Protein AF-A0A7V9DLU8-F1 (afdb_monomer)

Nearest PDB structures (foldseek):
  5v8w-assembly1_A  TM=3.661E-01  e=8.577E-01  Homo sapiens
  7ycx-assembly1_I  TM=3.565E-01  e=7.140E-01  Homo sapiens
  7bfq-assembly1_A  TM=3.573E-01  e=8.068E-01  Homo sapiens
  7cun-assembly1_I  TM=3.007E-01  e=2.425E+00  Homo sapiens

Structure (mmCIF, N/CA/C/O backbone):
data_AF-A0A7V9DLU8-F1
#
_entry.id   AF-A0A7V9DLU8-F1
#
loop_
_atom_site.group_PDB
_atom_site.id
_atom_site.type_symbol
_atom_site.label_atom_id
_atom_site.label_alt_id
_atom_site.label_comp_id
_atom_site.label_asym_id
_atom_site.label_entity_id
_atom_site.label_seq_id
_atom_site.pdbx_PDB_ins_code
_atom_site.Cartn_x
_atom_site.Cartn_y
_atom_site.Cartn_z
_atom_site.occupancy
_atom_site.B_iso_or_equiv
_atom_site.auth_seq_id
_atom_site.auth_comp_id
_atom_site.auth_asym_id
_atom_site.auth_atom_id
_atom_site.pdbx_PDB_model_num
ATOM 1 N N . MET A 1 1 ? 14.523 -7.706 -22.573 1.00 60.09 1 MET A N 1
ATOM 2 C CA . MET A 1 1 ? 15.168 -6.379 -22.448 1.00 60.09 1 MET A CA 1
ATOM 3 C C . MET A 1 1 ? 16.247 -6.486 -21.383 1.00 60.09 1 MET A C 1
ATOM 5 O O . MET A 1 1 ? 15.978 -7.159 -20.391 1.00 60.09 1 MET A O 1
ATOM 9 N N . PRO A 1 2 ? 17.452 -5.925 -21.588 1.00 65.88 2 PRO A N 1
ATOM 10 C CA . PRO A 1 2 ? 18.490 -5.949 -20.565 1.00 65.88 2 PRO A CA 1
ATOM 11 C C . PRO A 1 2 ? 17.996 -5.188 -19.337 1.00 65.88 2 PRO A C 1
ATOM 13 O O . PRO A 1 2 ? 17.285 -4.188 -19.453 1.00 65.88 2 PRO A O 1
ATOM 16 N N . ALA A 1 3 ? 18.330 -5.697 -18.162 1.00 84.12 3 ALA A N 1
ATOM 17 C CA . ALA A 1 3 ? 17.916 -5.068 -16.930 1.00 84.12 3 ALA A CA 1
ATOM 18 C C . ALA A 1 3 ? 18.762 -3.819 -16.658 1.00 84.12 3 ALA A C 1
ATOM 20 O O . ALA A 1 3 ? 19.977 -3.818 -16.854 1.00 84.12 3 ALA A O 1
ATOM 21 N N . TRP A 1 4 ? 18.109 -2.752 -16.216 1.00 94.00 4 TRP A N 1
ATOM 22 C CA . TRP A 1 4 ? 18.761 -1.503 -15.848 1.00 94.00 4 TRP A CA 1
ATOM 23 C C . TRP A 1 4 ? 19.200 -1.565 -14.386 1.00 94.00 4 TRP A C 1
ATOM 25 O O . TRP A 1 4 ? 18.438 -2.006 -13.528 1.00 94.00 4 TRP A O 1
ATOM 35 N N . VAL A 1 5 ? 20.418 -1.118 -14.092 1.00 93.19 5 VAL A N 1
ATOM 36 C CA . VAL A 1 5 ? 20.936 -1.034 -12.722 1.00 93.19 5 VAL A CA 1
ATOM 37 C C . VAL A 1 5 ? 20.815 0.407 -12.248 1.00 93.19 5 VAL A C 1
ATOM 39 O O . VAL A 1 5 ? 21.350 1.313 -12.888 1.00 93.19 5 VAL A O 1
ATOM 42 N N . CYS A 1 6 ? 20.134 0.628 -11.123 1.00 92.56 6 CYS A N 1
ATOM 43 C CA . CYS A 1 6 ? 20.039 1.962 -10.542 1.00 92.56 6 CYS A CA 1
ATOM 44 C C . CYS A 1 6 ? 21.442 2.469 -10.153 1.00 92.56 6 CYS A C 1
ATOM 46 O O . CYS A 1 6 ? 22.149 1.773 -9.418 1.00 92.56 6 CYS A O 1
ATOM 48 N N . PRO A 1 7 ? 21.861 3.675 -10.580 1.00 94.31 7 PRO A N 1
ATOM 49 C CA . PRO A 1 7 ? 23.174 4.209 -10.222 1.00 94.31 7 PRO A CA 1
ATOM 50 C C . PRO A 1 7 ? 23.304 4.508 -8.721 1.00 94.31 7 PRO A C 1
ATOM 52 O O . PRO A 1 7 ? 24.416 4.486 -8.208 1.00 94.31 7 PRO A O 1
ATOM 55 N N . ASN A 1 8 ? 22.185 4.741 -8.024 1.00 92.44 8 ASN A N 1
ATOM 56 C CA . ASN A 1 8 ? 22.166 5.110 -6.610 1.00 92.44 8 ASN A CA 1
ATOM 57 C C . ASN A 1 8 ? 22.185 3.880 -5.686 1.00 92.44 8 ASN A C 1
ATOM 59 O O . ASN A 1 8 ? 23.097 3.713 -4.886 1.00 92.44 8 ASN A O 1
ATOM 63 N N . CYS A 1 9 ? 21.213 2.968 -5.827 1.00 91.50 9 CYS A N 1
ATOM 64 C CA . CYS A 1 9 ? 21.098 1.798 -4.942 1.00 91.50 9 CYS A CA 1
ATOM 65 C C . CYS A 1 9 ? 21.653 0.490 -5.527 1.00 91.50 9 CYS A C 1
ATOM 67 O O . CYS A 1 9 ? 21.591 -0.544 -4.866 1.00 91.50 9 CYS A O 1
ATOM 69 N N . ARG A 1 10 ? 22.148 0.499 -6.775 1.00 91.44 10 ARG A N 1
ATOM 70 C CA . ARG A 1 10 ? 22.769 -0.651 -7.466 1.00 91.44 10 ARG A CA 1
ATOM 71 C C . ARG A 1 10 ? 21.876 -1.888 -7.645 1.00 91.44 10 ARG A C 1
ATOM 73 O O . ARG A 1 10 ? 22.349 -2.912 -8.132 1.00 91.44 10 ARG A O 1
ATOM 80 N N . ARG A 1 11 ? 20.581 -1.796 -7.326 1.00 89.12 11 ARG A N 1
ATOM 81 C CA . ARG A 1 11 ? 19.586 -2.838 -7.618 1.00 89.12 11 ARG A CA 1
ATOM 82 C C . ARG A 1 11 ? 19.243 -2.871 -9.106 1.00 89.12 11 ARG A C 1
ATOM 84 O O . ARG A 1 11 ? 19.286 -1.849 -9.794 1.00 89.12 11 ARG A O 1
ATOM 91 N N . GLN A 1 12 ? 18.899 -4.063 -9.579 1.00 90.19 12 GLN A N 1
ATOM 92 C CA . GLN A 1 12 ? 18.543 -4.347 -10.963 1.00 90.19 12 GLN A CA 1
ATOM 93 C C . GLN A 1 12 ? 17.020 -4.281 -11.151 1.00 90.19 12 GLN A C 1
ATOM 95 O O . GLN A 1 12 ? 16.267 -4.882 -10.388 1.00 90.19 12 GLN A O 1
ATOM 100 N N . PHE A 1 13 ? 16.567 -3.578 -12.188 1.00 88.06 13 PHE A N 1
ATOM 101 C CA . PHE A 1 13 ? 15.158 -3.350 -12.502 1.00 88.06 13 PHE A CA 1
ATOM 102 C C . PHE A 1 13 ? 14.850 -3.676 -13.967 1.00 88.06 13 PHE A C 1
ATOM 104 O O . PHE A 1 13 ? 15.719 -3.632 -14.839 1.00 88.06 13 PHE A O 1
ATOM 111 N N . GLY A 1 14 ? 13.587 -4.004 -14.248 1.00 86.19 14 GLY A N 1
ATOM 112 C CA . GLY A 1 14 ? 13.149 -4.431 -15.581 1.00 86.19 14 GLY A CA 1
ATOM 113 C C . GLY A 1 14 ? 12.964 -3.292 -16.588 1.00 86.19 14 GLY A C 1
ATOM 114 O O . GLY A 1 14 ? 12.873 -3.556 -17.785 1.00 86.19 14 GLY A O 1
ATOM 115 N N . ARG A 1 15 ? 12.893 -2.038 -16.124 1.00 88.38 15 ARG A N 1
ATOM 116 C CA . ARG A 1 15 ? 12.732 -0.842 -16.964 1.00 88.38 15 ARG A CA 1
ATOM 117 C C . ARG A 1 15 ? 13.809 0.189 -16.634 1.00 88.38 15 ARG A C 1
ATOM 119 O O . ARG A 1 15 ? 14.154 0.375 -15.468 1.00 88.38 15 ARG A O 1
ATOM 126 N N . VAL A 1 16 ? 14.316 0.868 -17.663 1.00 91.00 16 VAL A N 1
ATOM 127 C CA . VAL A 1 16 ? 15.237 2.003 -17.499 1.00 91.00 16 VAL A CA 1
ATOM 128 C C . VAL A 1 16 ? 14.529 3.108 -16.718 1.00 91.00 16 VAL A C 1
ATOM 130 O O . VAL A 1 16 ? 13.375 3.413 -17.010 1.00 91.00 16 VAL A O 1
ATOM 133 N N . ASN A 1 17 ? 15.210 3.685 -15.723 1.00 88.81 17 ASN A N 1
ATOM 134 C CA . ASN A 1 17 ? 14.676 4.731 -14.843 1.00 88.81 17 ASN A CA 1
ATOM 135 C C . ASN A 1 17 ? 13.356 4.350 -14.145 1.00 88.81 17 ASN A C 1
ATOM 137 O O . ASN A 1 17 ? 12.518 5.211 -13.885 1.00 88.81 17 ASN A O 1
ATOM 141 N N . GLN A 1 18 ? 13.152 3.062 -13.840 1.00 86.88 18 GLN A N 1
ATOM 142 C CA . GLN A 1 18 ? 11.987 2.618 -13.076 1.00 86.88 18 GLN A CA 1
ATOM 143 C C . GLN A 1 18 ? 11.920 3.371 -11.741 1.00 86.88 18 GLN A C 1
ATOM 145 O O . GLN A 1 18 ? 12.878 3.326 -10.970 1.00 86.88 18 GLN A O 1
ATOM 150 N N . SER A 1 19 ? 10.798 4.035 -11.453 1.00 83.44 19 SER A N 1
ATOM 151 C CA . SER A 1 19 ? 10.573 4.683 -10.158 1.00 83.44 19 SER A CA 1
ATOM 152 C C . SER A 1 19 ? 10.656 3.652 -9.031 1.00 83.44 19 SER A C 1
ATOM 154 O O . SER A 1 19 ? 10.004 2.608 -9.089 1.00 83.44 19 SER A O 1
ATOM 156 N N . HIS A 1 20 ? 11.482 3.934 -8.027 1.00 85.25 20 HIS A N 1
ATOM 157 C CA . HIS A 1 20 ? 11.674 3.092 -6.850 1.00 85.25 20 HIS A CA 1
ATOM 158 C C . HIS A 1 20 ? 12.219 3.924 -5.686 1.00 85.25 20 HIS A C 1
ATOM 160 O O . HIS A 1 20 ? 12.871 4.945 -5.904 1.00 85.25 20 HIS A O 1
ATOM 166 N N . GLU A 1 21 ? 11.999 3.451 -4.461 1.00 84.38 21 GLU A N 1
ATOM 167 C CA . GLU A 1 21 ? 12.691 3.968 -3.281 1.00 84.38 21 GLU A CA 1
ATOM 168 C C . GLU A 1 21 ? 14.092 3.354 -3.214 1.00 84.38 21 GLU A C 1
ATOM 170 O O . GLU A 1 21 ? 14.236 2.128 -3.258 1.00 84.38 21 GLU A O 1
ATOM 175 N N . CYS A 1 22 ? 15.124 4.196 -3.134 1.00 85.94 22 CYS A N 1
ATOM 176 C CA . CYS A 1 22 ? 16.512 3.751 -3.004 1.00 85.94 22 CYS A CA 1
ATOM 177 C C . CYS A 1 22 ? 16.872 3.424 -1.558 1.00 85.94 22 CYS A C 1
ATOM 179 O O . CYS A 1 22 ? 17.667 2.503 -1.352 1.00 85.94 22 CYS A O 1
ATOM 181 N N . ALA A 1 23 ? 16.305 4.170 -0.606 1.00 84.75 23 ALA A N 1
ATOM 182 C CA . ALA A 1 23 ? 16.564 4.005 0.813 1.00 84.75 23 ALA A CA 1
ATOM 183 C C . ALA A 1 23 ? 16.143 2.608 1.305 1.00 84.75 23 ALA A C 1
ATOM 185 O O . ALA A 1 23 ? 15.232 1.994 0.735 1.00 84.75 23 ALA A O 1
ATOM 186 N N . PRO A 1 24 ? 16.815 2.077 2.342 1.00 81.81 24 PRO A N 1
ATOM 187 C CA . PRO A 1 24 ? 16.349 0.875 3.014 1.00 81.81 24 PRO A CA 1
ATOM 188 C C . PRO A 1 24 ? 14.973 1.111 3.644 1.00 81.81 24 PRO A C 1
ATOM 190 O O . PRO A 1 24 ? 14.592 2.244 3.943 1.00 81.81 24 PRO A O 1
ATOM 193 N N . ALA A 1 25 ? 14.240 0.020 3.851 1.00 83.62 25 ALA A N 1
ATOM 194 C CA . ALA A 1 25 ? 12.981 0.067 4.573 1.00 83.62 25 ALA A CA 1
ATOM 195 C C . ALA A 1 25 ? 13.208 0.501 6.026 1.00 83.62 25 ALA A C 1
ATOM 197 O O . ALA A 1 25 ? 14.202 0.118 6.648 1.00 83.62 25 ALA A O 1
ATOM 198 N N . MET A 1 26 ? 12.269 1.282 6.550 1.00 90.38 26 MET A N 1
ATOM 199 C CA . MET A 1 26 ? 12.214 1.647 7.964 1.00 90.38 26 MET A CA 1
ATOM 200 C C . MET A 1 26 ? 11.527 0.538 8.761 1.00 90.38 26 MET A C 1
ATOM 202 O O . MET A 1 26 ? 10.791 -0.284 8.205 1.00 90.38 26 MET A O 1
ATOM 206 N N . THR A 1 27 ? 11.706 0.534 10.079 1.00 91.94 27 THR A N 1
ATOM 207 C CA . THR A 1 27 ? 10.810 -0.241 10.943 1.00 91.94 27 THR A CA 1
ATOM 208 C C . THR A 1 27 ? 9.396 0.351 10.916 1.00 91.94 27 THR A C 1
ATOM 210 O O . THR A 1 27 ? 9.189 1.523 10.589 1.00 91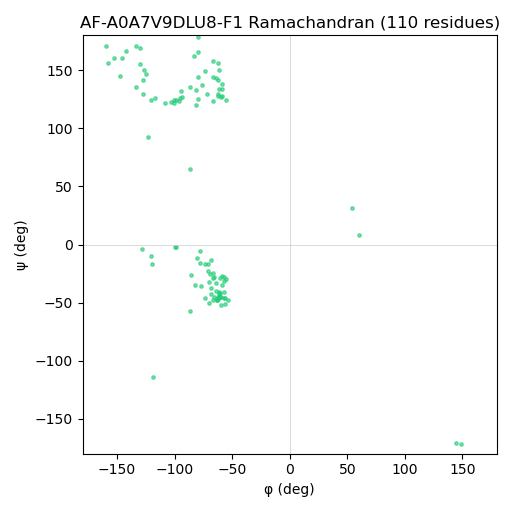.94 27 THR A O 1
ATOM 213 N N . VAL A 1 28 ? 8.397 -0.463 11.265 1.00 91.44 28 VAL A N 1
ATOM 214 C CA . VAL A 1 28 ? 6.994 -0.022 11.319 1.00 91.44 28 VAL A CA 1
ATOM 215 C C . VAL A 1 28 ? 6.815 1.103 12.347 1.00 91.44 28 VAL A C 1
ATOM 217 O O . VAL A 1 28 ? 6.144 2.096 12.073 1.00 91.44 28 VAL A O 1
ATOM 220 N N . GLU A 1 29 ? 7.449 0.981 13.511 1.00 92.69 29 GLU A N 1
ATOM 221 C CA . GLU A 1 29 ? 7.444 2.003 14.558 1.00 92.69 29 GLU A CA 1
ATOM 222 C C . GLU A 1 29 ? 8.087 3.320 14.104 1.00 92.69 29 GLU A C 1
ATOM 224 O O . GLU A 1 29 ? 7.499 4.378 14.330 1.00 92.69 29 GLU A O 1
ATOM 229 N N . GLU A 1 30 ? 9.247 3.276 13.440 1.00 92.31 30 GLU A N 1
ATOM 230 C CA . GLU A 1 30 ? 9.902 4.479 12.902 1.00 92.31 30 GLU A CA 1
ATOM 231 C C . GLU A 1 30 ? 9.027 5.174 11.861 1.00 92.31 30 GLU A C 1
ATOM 233 O O . GLU A 1 30 ? 8.839 6.388 11.934 1.00 92.31 30 GLU A O 1
ATOM 238 N N . TYR A 1 31 ? 8.438 4.415 10.937 1.00 93.00 31 TYR A N 1
ATOM 239 C CA . TYR A 1 31 ? 7.554 4.954 9.907 1.00 93.00 31 TYR A CA 1
ATOM 240 C C . TYR A 1 31 ? 6.365 5.722 10.509 1.00 93.00 31 TYR A C 1
ATOM 242 O O . TYR A 1 31 ? 6.081 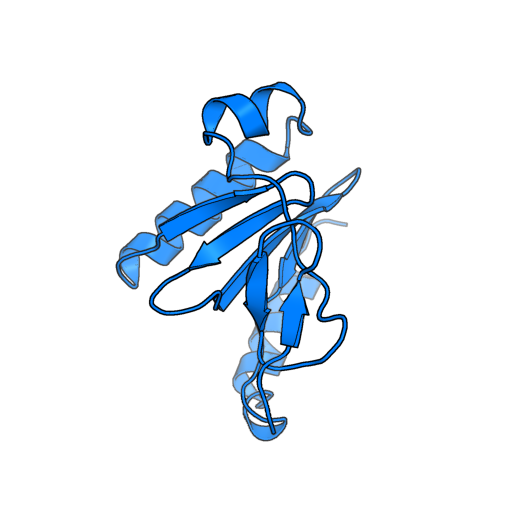6.856 10.125 1.00 93.00 31 TYR A O 1
ATOM 250 N N . PHE A 1 32 ? 5.706 5.151 11.521 1.00 94.38 32 PHE A N 1
ATOM 251 C CA . PHE A 1 32 ? 4.564 5.797 12.173 1.00 94.38 32 PHE A CA 1
ATOM 252 C C . PHE A 1 32 ? 4.938 6.904 13.166 1.00 94.38 32 PHE A C 1
ATOM 254 O O . PHE A 1 32 ? 4.039 7.573 13.674 1.00 94.38 32 PHE A O 1
ATOM 261 N N . SER A 1 33 ? 6.224 7.121 13.459 1.00 92.69 33 SER A N 1
ATOM 262 C CA . SER A 1 33 ? 6.655 8.176 14.387 1.00 92.69 33 SER A CA 1
ATOM 263 C C . SER A 1 33 ? 6.484 9.590 13.820 1.00 92.69 33 SER A C 1
ATOM 265 O O . SER A 1 33 ? 6.360 10.547 14.584 1.00 92.69 33 SER A O 1
ATOM 267 N N . THR A 1 34 ? 6.441 9.723 12.491 1.00 85.44 34 THR A N 1
ATOM 268 C CA . THR A 1 34 ? 6.332 11.006 11.778 1.00 85.44 34 THR A CA 1
ATOM 269 C C . THR A 1 34 ? 5.085 11.104 10.892 1.00 85.44 34 THR A C 1
ATOM 271 O O . THR A 1 34 ? 4.777 12.188 10.395 1.00 85.44 34 THR A O 1
ATOM 274 N N . GLY A 1 35 ? 4.362 9.995 10.698 1.00 82.19 35 GLY A N 1
ATOM 275 C CA . GLY A 1 35 ? 3.180 9.914 9.839 1.00 82.19 35 GLY A CA 1
ATOM 276 C C . GLY A 1 35 ? 1.884 10.449 10.474 1.00 82.19 35 GLY A C 1
ATOM 277 O O . GLY A 1 35 ? 1.800 10.630 11.693 1.00 82.19 35 GLY A O 1
ATOM 278 N N . PRO A 1 36 ? 0.831 10.692 9.668 1.00 90.56 36 PRO A N 1
ATOM 279 C CA . PRO A 1 36 ? -0.473 11.113 10.171 1.00 90.56 36 PRO A CA 1
ATOM 280 C C . PRO A 1 36 ? -1.078 10.092 11.144 1.00 90.56 36 PRO A C 1
ATOM 282 O O . PRO A 1 36 ? -1.101 8.890 10.876 1.00 90.56 36 PRO A O 1
ATOM 285 N N . ALA A 1 37 ? -1.673 10.565 12.243 1.00 91.56 37 ALA A N 1
ATOM 286 C CA . ALA A 1 37 ? -2.231 9.690 13.281 1.00 91.56 37 ALA A CA 1
ATOM 287 C C . ALA A 1 37 ? -3.319 8.720 12.768 1.00 91.56 37 ALA A C 1
ATOM 289 O O . ALA A 1 37 ? -3.494 7.636 13.325 1.00 91.56 37 ALA A O 1
ATOM 290 N N . HIS A 1 38 ? -4.032 9.089 11.697 1.00 92.69 38 HIS A N 1
ATOM 291 C CA . HIS A 1 38 ? -5.082 8.265 11.093 1.00 92.69 38 HIS A CA 1
ATOM 292 C C . HIS A 1 38 ? -4.538 7.067 10.298 1.00 92.69 38 HIS A C 1
ATOM 294 O O . HIS A 1 38 ? -5.283 6.136 10.005 1.00 92.69 38 HIS A O 1
ATOM 300 N N . GLU A 1 39 ? -3.253 7.060 9.945 1.00 95.38 39 GLU A N 1
ATOM 301 C CA 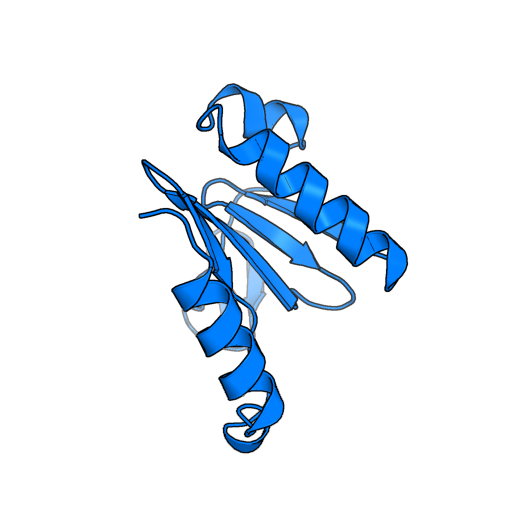. GLU A 1 39 ? -2.684 6.033 9.078 1.00 95.38 39 GLU A CA 1
ATOM 302 C C . GLU A 1 39 ? -2.528 4.689 9.800 1.00 95.38 39 GLU A C 1
ATOM 304 O O . GLU A 1 39 ? -2.933 3.644 9.288 1.00 95.38 39 GLU A O 1
ATOM 309 N N . ARG A 1 40 ? -1.987 4.712 11.024 1.00 95.75 40 ARG A N 1
ATOM 310 C CA . ARG A 1 40 ? -1.721 3.504 11.817 1.00 95.75 40 ARG A CA 1
ATOM 311 C C . ARG A 1 40 ? -2.957 2.620 12.050 1.00 95.75 40 ARG A C 1
ATOM 313 O O . ARG A 1 40 ? -2.812 1.404 11.904 1.00 95.75 40 ARG A O 1
ATOM 320 N N . PRO A 1 41 ? -4.146 3.137 12.425 1.00 96.00 41 PRO A N 1
ATOM 321 C CA . PRO A 1 41 ? -5.325 2.285 12.572 1.00 96.00 41 PRO A CA 1
ATOM 322 C C . PRO A 1 41 ? -5.762 1.659 11.240 1.00 96.00 41 PRO A C 1
ATOM 324 O O . PRO A 1 41 ? -6.056 0.468 11.219 1.00 96.00 41 PRO A O 1
ATOM 327 N N . ILE A 1 42 ? -5.717 2.402 10.126 1.00 95.69 42 ILE A N 1
ATOM 328 C CA . ILE A 1 42 ? -6.067 1.872 8.797 1.00 95.69 42 ILE A CA 1
ATOM 329 C C . ILE A 1 42 ? -5.099 0.756 8.391 1.00 95.69 42 ILE A C 1
ATOM 331 O O . ILE A 1 42 ? -5.534 -0.328 8.004 1.00 95.69 42 ILE A O 1
ATOM 335 N N . PHE A 1 43 ? -3.791 0.988 8.541 1.00 96.88 43 PHE A N 1
ATOM 336 C CA . PHE A 1 43 ? -2.763 -0.021 8.287 1.00 96.88 43 PHE A CA 1
ATOM 337 C C . PHE A 1 43 ? -3.020 -1.308 9.075 1.00 96.88 43 PHE A C 1
ATOM 339 O O . PHE A 1 43 ? -2.989 -2.392 8.496 1.00 96.88 43 PHE A O 1
ATOM 346 N N . LYS A 1 44 ? -3.317 -1.197 10.377 1.00 97.06 44 LYS A N 1
ATOM 347 C CA . LYS A 1 44 ? -3.609 -2.357 11.229 1.00 97.06 44 LYS A CA 1
ATOM 348 C C . LYS A 1 44 ? -4.820 -3.144 10.732 1.00 97.06 44 LYS A C 1
ATOM 350 O O . LYS A 1 44 ? -4.742 -4.367 10.657 1.00 97.06 44 LYS A O 1
ATOM 355 N N . THR A 1 45 ? -5.908 -2.464 10.373 1.00 96.88 45 THR A N 1
ATOM 356 C CA . THR A 1 45 ? -7.121 -3.116 9.861 1.00 96.88 45 THR A CA 1
ATOM 357 C C . THR A 1 45 ? -6.855 -3.848 8.548 1.00 96.88 45 THR A C 1
ATOM 359 O O . THR A 1 45 ? -7.219 -5.015 8.412 1.00 96.88 45 THR A O 1
ATOM 362 N N . VAL A 1 46 ? -6.173 -3.198 7.599 1.00 96.06 46 VAL A N 1
ATOM 363 C CA . VAL A 1 46 ? -5.829 -3.814 6.308 1.00 96.06 46 VAL A CA 1
ATOM 364 C C . VAL A 1 46 ? -4.904 -5.013 6.509 1.00 96.06 46 VAL A C 1
ATOM 366 O O . VAL A 1 46 ? -5.170 -6.082 5.964 1.00 96.06 46 VAL A O 1
ATOM 369 N N . LEU A 1 47 ? -3.843 -4.864 7.308 1.00 96.38 47 LEU A N 1
ATOM 370 C CA . LEU A 1 47 ? -2.887 -5.942 7.551 1.00 96.38 47 LEU A CA 1
ATOM 371 C C . LEU A 1 47 ? -3.557 -7.145 8.221 1.00 96.38 47 LEU A C 1
ATOM 373 O O . LEU A 1 47 ? -3.403 -8.259 7.732 1.00 96.38 47 LEU A O 1
ATOM 377 N N . SER A 1 48 ? -4.359 -6.910 9.264 1.00 96.81 48 SER A N 1
ATOM 378 C CA . SER A 1 48 ? -5.078 -7.974 9.969 1.00 96.81 48 SER A CA 1
ATOM 379 C C . SER A 1 48 ? -5.982 -8.771 9.029 1.00 96.81 48 SER A C 1
ATOM 381 O O . SER A 1 48 ? -6.011 -9.997 9.108 1.00 96.81 48 SER A O 1
ATOM 383 N N . HIS A 1 49 ? -6.673 -8.107 8.098 1.00 96.00 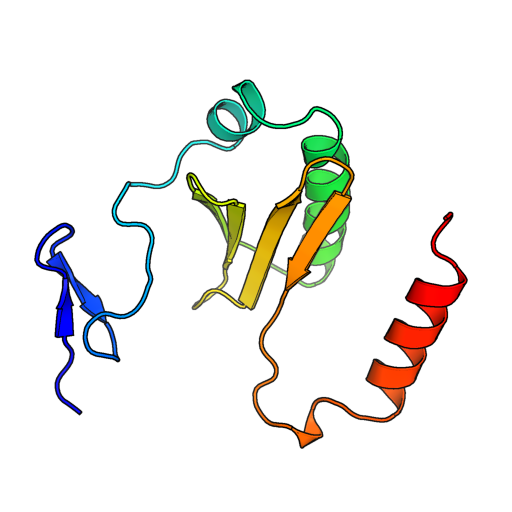49 HIS A N 1
ATO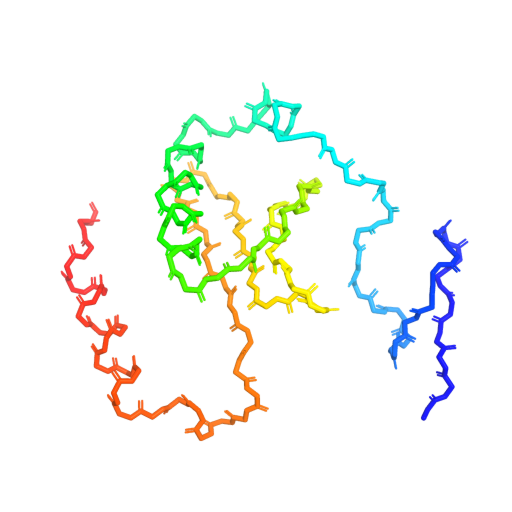M 384 C CA . HIS A 1 49 ? -7.469 -8.807 7.095 1.00 96.00 49 HIS A CA 1
ATOM 385 C C . HIS A 1 49 ? -6.593 -9.611 6.124 1.00 96.00 49 HIS A C 1
ATOM 387 O O . HIS A 1 49 ? -6.859 -10.788 5.880 1.00 96.00 49 HIS A O 1
ATOM 393 N N . LEU A 1 50 ? -5.525 -9.015 5.585 1.00 95.12 50 LEU A N 1
ATOM 394 C CA . LEU A 1 50 ? -4.658 -9.6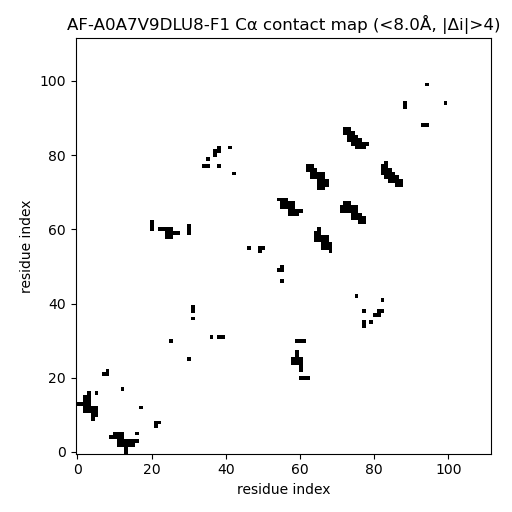87 4.613 1.00 95.12 50 LEU A CA 1
ATOM 395 C C . LEU A 1 50 ? -3.931 -10.904 5.201 1.00 95.12 50 LEU A C 1
ATOM 397 O O . LEU A 1 50 ? -3.736 -11.891 4.490 1.00 95.12 50 LEU A O 1
ATOM 401 N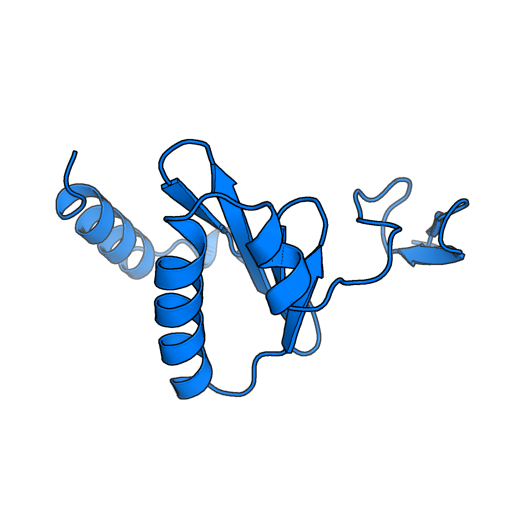 N . GLU A 1 51 ? -3.580 -10.868 6.485 1.00 94.75 51 GLU A N 1
ATOM 402 C CA . GLU A 1 51 ? -2.996 -12.004 7.204 1.00 94.75 51 GLU A CA 1
ATOM 403 C C . GLU A 1 51 ? -3.934 -13.221 7.232 1.00 94.75 51 GLU A C 1
ATOM 405 O O . GLU A 1 51 ? -3.452 -14.353 7.190 1.00 94.75 51 GLU A O 1
ATOM 410 N N . THR A 1 52 ? -5.261 -13.021 7.191 1.00 96.94 52 THR A N 1
ATOM 411 C CA . THR A 1 52 ? -6.230 -14.131 7.068 1.00 96.94 52 THR A CA 1
ATOM 412 C C . THR A 1 52 ? -6.186 -14.820 5.699 1.00 96.94 52 THR A C 1
ATOM 414 O O . THR A 1 52 ? -6.515 -15.998 5.584 1.00 96.94 52 THR A O 1
ATOM 417 N N . ILE A 1 53 ? -5.741 -14.109 4.658 1.00 94.38 53 ILE A N 1
ATOM 418 C CA . ILE A 1 53 ? -5.583 -14.622 3.286 1.00 94.38 53 ILE A CA 1
ATOM 419 C C . ILE A 1 53 ? -4.208 -15.295 3.123 1.00 94.38 53 ILE A C 1
ATOM 421 O O . ILE A 1 53 ? -3.998 -16.161 2.270 1.00 94.38 53 ILE A O 1
ATOM 425 N N . GLY A 1 54 ? -3.223 -14.886 3.921 1.00 92.19 54 GLY A N 1
ATOM 426 C CA . GLY A 1 54 ? -1.936 -15.556 4.065 1.00 92.19 54 GLY A CA 1
ATOM 427 C C . GLY A 1 54 ? -0.774 -14.584 4.277 1.00 92.19 54 GLY A C 1
ATOM 428 O O . GLY A 1 54 ? -0.994 -13.385 4.425 1.00 92.19 54 GLY A O 1
ATOM 429 N N . PRO A 1 55 ? 0.478 -15.075 4.241 1.00 93.69 55 PRO A N 1
ATOM 430 C CA . PRO A 1 55 ? 1.639 -14.288 4.647 1.00 93.69 55 PRO A CA 1
ATOM 431 C C . PRO A 1 55 ? 1.806 -12.997 3.842 1.00 93.69 55 PRO A C 1
ATOM 433 O O . PRO A 1 55 ? 1.753 -13.014 2.607 1.00 93.69 55 PRO A O 1
ATOM 436 N N . VAL A 1 56 ? 2.067 -11.897 4.547 1.00 96.00 56 VAL A N 1
ATOM 437 C CA . VAL A 1 56 ? 2.371 -10.584 3.971 1.00 96.00 56 VAL A CA 1
ATOM 438 C C . VAL A 1 56 ? 3.669 -10.072 4.575 1.00 96.00 56 VAL A C 1
ATOM 440 O O . VAL A 1 56 ? 3.836 -10.045 5.789 1.00 96.00 56 VAL A O 1
ATOM 443 N N . HIS A 1 57 ? 4.592 -9.654 3.717 1.00 94.88 57 HIS A N 1
ATOM 444 C CA . HIS A 1 57 ? 5.762 -8.895 4.123 1.00 94.88 57 HIS A CA 1
ATOM 445 C C . HIS A 1 57 ? 5.458 -7.402 3.998 1.00 94.88 57 HIS A C 1
ATOM 447 O O . HIS A 1 57 ? 5.021 -6.937 2.942 1.00 94.88 57 HIS A O 1
ATOM 453 N N . VAL A 1 58 ? 5.679 -6.669 5.083 1.00 95.81 58 VAL A N 1
ATOM 454 C CA . VAL A 1 58 ? 5.457 -5.226 5.170 1.00 95.81 58 VAL A CA 1
ATOM 455 C C . VAL A 1 58 ? 6.793 -4.523 4.977 1.00 95.81 58 VAL A C 1
ATOM 457 O O . VAL A 1 58 ? 7.740 -4.788 5.712 1.00 95.81 58 VAL A O 1
ATOM 460 N N . GLU A 1 59 ? 6.859 -3.621 4.003 1.00 94.88 59 GLU A N 1
ATOM 461 C CA . GLU A 1 59 ? 8.046 -2.818 3.717 1.00 94.88 59 GLU A CA 1
ATOM 462 C C . GLU A 1 59 ? 7.694 -1.320 3.789 1.00 94.88 59 GLU A C 1
ATOM 464 O O . GLU A 1 59 ? 7.230 -0.747 2.799 1.00 94.88 59 GLU A O 1
ATOM 469 N N . PRO A 1 60 ? 7.862 -0.674 4.957 1.00 94.38 60 PRO A N 1
ATOM 470 C CA . PRO A 1 60 ? 7.666 0.764 5.108 1.00 94.38 60 PRO A CA 1
ATOM 471 C C . PRO A 1 60 ? 8.797 1.545 4.433 1.00 94.38 60 PRO A C 1
ATOM 473 O O . PRO A 1 60 ? 9.978 1.296 4.678 1.00 94.38 60 PRO A O 1
ATOM 476 N N . VAL A 1 61 ? 8.437 2.520 3.605 1.00 91.56 61 VAL A N 1
ATOM 477 C CA . VAL A 1 61 ? 9.359 3.419 2.901 1.00 91.56 61 VAL A CA 1
ATOM 478 C C . VAL A 1 61 ? 8.891 4.866 3.030 1.00 91.56 61 VAL A C 1
ATOM 480 O O . VAL A 1 61 ? 7.785 5.126 3.487 1.00 91.56 61 VAL A O 1
ATOM 483 N N . SER A 1 62 ? 9.714 5.831 2.615 1.00 88.44 62 SER A N 1
ATOM 484 C CA . SER A 1 62 ? 9.411 7.262 2.794 1.00 88.44 62 SER A CA 1
ATOM 485 C C . SER A 1 62 ? 8.077 7.704 2.166 1.00 88.44 62 SER A C 1
ATOM 487 O O . SER A 1 62 ? 7.442 8.642 2.638 1.00 88.44 62 SER A O 1
ATOM 489 N N . VAL A 1 63 ? 7.638 7.014 1.108 1.00 88.75 63 VAL A N 1
ATOM 490 C CA . VAL A 1 63 ? 6.443 7.353 0.320 1.00 88.75 63 VAL A CA 1
ATOM 491 C C . VAL A 1 63 ? 5.189 6.550 0.687 1.00 88.75 63 VAL A C 1
ATOM 493 O O . VAL A 1 63 ? 4.144 6.754 0.063 1.00 88.75 63 VAL A O 1
ATOM 496 N N . GLY A 1 64 ? 5.277 5.609 1.628 1.00 93.81 64 GLY A N 1
ATOM 497 C CA . GLY A 1 64 ? 4.172 4.717 1.980 1.00 93.81 64 GLY A CA 1
ATOM 498 C C . GLY A 1 64 ? 4.624 3.340 2.457 1.00 93.81 64 GLY A C 1
ATOM 499 O O . GLY A 1 64 ? 5.811 3.063 2.605 1.00 93.81 64 GLY A O 1
ATOM 500 N N . ILE A 1 65 ? 3.666 2.435 2.630 1.00 95.69 65 ILE A N 1
ATOM 501 C CA . ILE A 1 65 ? 3.906 1.049 3.031 1.00 95.69 65 ILE A CA 1
ATOM 502 C C . ILE A 1 65 ? 3.655 0.123 1.847 1.00 95.69 65 ILE A C 1
ATOM 504 O O . ILE A 1 65 ? 2.557 0.078 1.290 1.00 95.69 65 ILE A O 1
ATOM 508 N N . PHE A 1 66 ? 4.672 -0.648 1.474 1.00 95.38 66 PHE A N 1
ATOM 509 C CA . PHE A 1 66 ? 4.595 -1.606 0.380 1.00 95.38 66 PHE A CA 1
ATOM 510 C C . PHE A 1 66 ? 4.272 -2.986 0.953 1.00 95.38 66 PHE A C 1
ATOM 512 O O . PHE A 1 66 ? 4.966 -3.490 1.836 1.00 95.38 66 PHE A O 1
ATOM 519 N N . LEU A 1 67 ? 3.217 -3.612 0.436 1.00 96.00 67 LEU A N 1
ATOM 520 C CA 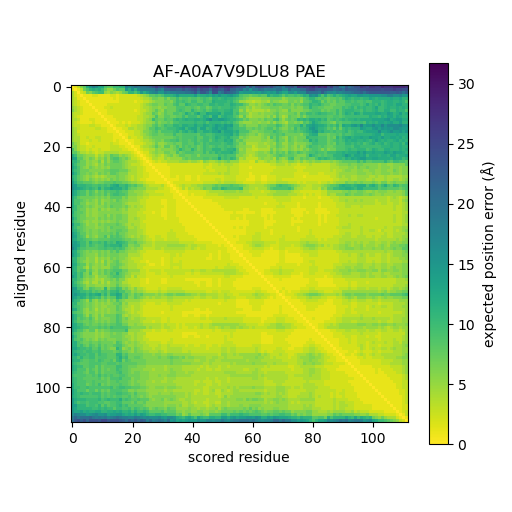. LEU A 1 67 ? 2.757 -4.933 0.851 1.00 96.00 67 LEU A CA 1
ATOM 521 C C . LEU A 1 67 ? 3.229 -5.969 -0.168 1.00 96.00 67 LEU A C 1
ATOM 523 O O . LEU A 1 67 ? 2.944 -5.878 -1.370 1.00 96.00 67 LEU A O 1
ATOM 527 N N . LYS A 1 68 ? 3.994 -6.950 0.310 1.00 93.75 68 LYS A N 1
ATOM 528 C CA . LYS A 1 68 ? 4.740 -7.881 -0.535 1.00 93.75 68 LYS A CA 1
ATOM 529 C C . LYS A 1 68 ? 4.453 -9.339 -0.214 1.00 93.75 68 LYS A C 1
ATOM 531 O O . LYS A 1 68 ? 4.198 -9.727 0.921 1.00 93.75 68 LYS A O 1
ATOM 536 N N . ARG A 1 69 ? 4.571 -10.159 -1.255 1.00 90.12 69 ARG A N 1
ATOM 537 C CA . ARG A 1 69 ? 4.874 -11.594 -1.161 1.00 90.12 69 ARG A CA 1
ATOM 538 C C . ARG A 1 69 ? 6.191 -11.832 -1.899 1.00 90.12 69 ARG A C 1
ATOM 540 O O . ARG A 1 69 ? 7.201 -11.249 -1.534 1.00 90.12 69 ARG A O 1
ATOM 547 N N . VAL A 1 70 ? 6.165 -12.571 -3.011 1.00 86.88 70 VAL A N 1
ATOM 548 C CA . VAL A 1 70 ? 7.305 -12.665 -3.949 1.00 86.88 70 VAL A CA 1
ATOM 549 C C . VAL A 1 70 ? 7.586 -11.314 -4.630 1.00 86.88 70 VAL A C 1
ATOM 551 O O . VAL A 1 70 ? 8.711 -11.013 -5.010 1.00 86.88 70 VAL A O 1
ATOM 554 N N . ARG A 1 71 ? 6.551 -10.482 -4.779 1.00 86.56 71 ARG A N 1
ATOM 555 C CA . ARG A 1 71 ? 6.605 -9.121 -5.329 1.00 86.56 71 ARG A CA 1
ATOM 556 C C . ARG A 1 71 ? 5.644 -8.214 -4.565 1.00 86.56 71 ARG A C 1
ATOM 558 O O . ARG A 1 71 ? 4.768 -8.722 -3.860 1.00 86.56 71 ARG A O 1
ATOM 565 N N . THR A 1 72 ? 5.774 -6.901 -4.742 1.00 91.06 72 THR A N 1
ATOM 566 C CA . THR A 1 72 ? 4.752 -5.941 -4.302 1.00 91.06 72 THR A CA 1
ATOM 567 C C . THR A 1 72 ? 3.431 -6.254 -4.994 1.00 91.06 72 THR A C 1
ATOM 569 O O . THR A 1 72 ? 3.392 -6.396 -6.219 1.00 91.06 72 THR A O 1
ATOM 572 N N . PHE A 1 73 ? 2.371 -6.402 -4.206 1.00 93.62 73 PHE A N 1
ATOM 573 C CA . PHE A 1 73 ? 1.015 -6.630 -4.704 1.00 93.62 73 PHE A CA 1
ATOM 574 C C . PHE A 1 73 ? 0.043 -5.533 -4.272 1.00 93.62 73 PHE A C 1
ATOM 576 O O . PHE A 1 73 ? -1.012 -5.418 -4.880 1.00 93.62 73 PHE A O 1
ATOM 583 N N . ALA A 1 74 ? 0.388 -4.732 -3.264 1.00 96.19 74 ALA A N 1
ATOM 584 C CA . ALA A 1 74 ? -0.388 -3.567 -2.879 1.00 96.19 74 ALA A CA 1
ATOM 585 C C . ALA A 1 74 ? 0.494 -2.500 -2.221 1.00 96.19 74 ALA A C 1
ATOM 587 O O . ALA A 1 74 ? 1.589 -2.796 -1.737 1.00 96.19 74 ALA A O 1
ATOM 588 N N . GLU A 1 75 ? 0.008 -1.266 -2.194 1.00 96.69 75 GLU A N 1
ATOM 589 C CA . GLU A 1 75 ? 0.641 -0.137 -1.516 1.00 96.69 75 GLU A CA 1
ATOM 590 C C . GLU A 1 75 ? -0.408 0.622 -0.702 1.00 96.69 75 GLU A C 1
ATOM 592 O O . GLU A 1 75 ? -1.499 0.897 -1.201 1.00 96.69 75 GLU A O 1
ATOM 597 N N . LEU A 1 76 ? -0.058 0.988 0.530 1.00 97.25 76 LEU A N 1
ATOM 598 C CA . LEU A 1 76 ? -0.786 1.965 1.332 1.00 97.25 76 LEU A CA 1
ATOM 599 C C . LEU A 1 76 ? -0.007 3.274 1.298 1.00 97.25 76 LEU A C 1
ATOM 601 O O . LEU A 1 76 ? 1.167 3.299 1.665 1.00 97.25 76 LEU A O 1
ATOM 605 N N . ARG A 1 77 ? -0.636 4.359 0.846 1.00 95.69 77 ARG A N 1
ATOM 606 C CA . ARG A 1 77 ? -0.002 5.680 0.815 1.00 95.69 77 ARG A CA 1
ATOM 607 C C . ARG A 1 77 ? -0.779 6.695 1.639 1.00 95.69 77 ARG A C 1
ATOM 609 O O . ARG A 1 77 ? -1.956 6.914 1.336 1.00 95.69 77 ARG A O 1
ATOM 616 N N . PRO A 1 78 ? -0.138 7.356 2.615 1.00 94.50 78 PRO A N 1
ATOM 617 C CA . PRO A 1 78 ? -0.793 8.394 3.386 1.00 94.50 78 PRO A CA 1
ATOM 618 C C . PRO A 1 78 ? -1.119 9.597 2.498 1.00 94.50 78 PRO A C 1
ATOM 620 O O . PRO A 1 78 ? -0.380 9.955 1.573 1.00 94.50 78 PRO A O 1
ATOM 623 N N . LYS A 1 79 ? -2.259 10.215 2.787 1.00 94.00 79 LYS A N 1
ATOM 624 C CA . LYS A 1 79 ? -2.710 11.511 2.278 1.00 94.00 79 LYS A CA 1
ATOM 625 C C . LYS A 1 79 ? -3.146 12.350 3.470 1.00 94.00 79 LYS A C 1
ATOM 627 O O . LYS A 1 79 ? -3.316 11.831 4.567 1.00 94.00 79 LYS A O 1
ATOM 632 N N . ASP A 1 80 ? -3.387 13.637 3.251 1.00 91.12 80 ASP A N 1
ATOM 633 C CA . ASP A 1 80 ? -3.701 14.561 4.350 1.00 91.12 80 ASP A CA 1
ATOM 634 C C . ASP A 1 80 ? -4.920 14.129 5.183 1.00 91.12 80 ASP A C 1
ATOM 636 O O . ASP A 1 80 ? -4.976 14.387 6.383 1.00 91.12 80 ASP A O 1
ATOM 640 N N . ARG A 1 81 ? -5.899 13.457 4.559 1.00 90.19 81 ARG A N 1
ATOM 641 C CA . ARG A 1 81 ? -7.172 13.075 5.200 1.00 90.19 81 ARG A CA 1
ATOM 642 C C . ARG A 1 81 ? -7.550 11.599 5.058 1.00 90.19 81 ARG A C 1
ATOM 644 O O . ARG A 1 81 ? -8.596 11.203 5.556 1.00 90.19 81 ARG A O 1
ATOM 651 N N . TRP A 1 82 ? -6.771 10.807 4.330 1.00 92.06 82 TRP A N 1
ATOM 652 C CA . TRP A 1 82 ? -7.132 9.435 3.967 1.00 92.06 82 TRP A CA 1
ATOM 653 C C . TRP A 1 82 ? -5.890 8.625 3.594 1.00 92.06 82 TRP A C 1
ATOM 655 O O . TRP A 1 82 ? -4.803 9.171 3.431 1.00 92.06 82 TRP A O 1
ATOM 665 N N . VAL A 1 83 ? -6.050 7.315 3.421 1.00 95.25 83 VAL A N 1
ATOM 666 C CA . VAL A 1 83 ? -4.983 6.427 2.945 1.00 95.25 83 VAL A CA 1
ATOM 667 C C . VAL A 1 83 ? -5.401 5.831 1.612 1.00 95.25 83 VAL A C 1
ATOM 669 O O . VAL A 1 83 ? -6.471 5.240 1.496 1.00 95.25 83 VAL A O 1
ATOM 672 N N . ALA A 1 84 ? -4.554 5.982 0.598 1.00 95.56 84 ALA A N 1
ATOM 673 C CA . ALA A 1 84 ? -4.754 5.339 -0.690 1.00 95.56 84 ALA A CA 1
ATOM 674 C C . ALA A 1 84 ? -4.276 3.889 -0.621 1.00 95.56 84 ALA A C 1
ATOM 676 O O . ALA A 1 84 ? -3.089 3.661 -0.399 1.00 95.56 84 ALA A O 1
ATOM 677 N N . LEU A 1 85 ? -5.171 2.932 -0.864 1.00 95.06 85 LEU A N 1
ATOM 678 C CA . LEU A 1 85 ? -4.807 1.549 -1.165 1.00 95.06 85 LEU A CA 1
ATOM 679 C C . LEU A 1 85 ? -4.796 1.362 -2.684 1.00 95.06 85 LEU A C 1
ATOM 681 O O . LEU A 1 85 ? -5.804 1.601 -3.345 1.00 95.06 85 LEU A O 1
ATOM 685 N N . SER A 1 86 ? -3.671 0.921 -3.240 1.00 94.50 86 SER A N 1
ATOM 686 C CA . SER A 1 86 ? -3.565 0.560 -4.655 1.00 94.50 86 SER A CA 1
ATOM 687 C C . SER A 1 86 ? -3.037 -0.859 -4.816 1.00 94.50 86 SER A C 1
ATOM 689 O O . SER A 1 86 ? -2.227 -1.328 -4.020 1.00 94.50 86 SER A O 1
ATOM 691 N N . PHE A 1 87 ? -3.493 -1.552 -5.856 1.00 93.44 87 PHE A N 1
ATOM 692 C CA . PHE A 1 87 ? -3.000 -2.870 -6.248 1.00 93.44 87 PHE A CA 1
ATOM 693 C C . PHE A 1 87 ? -3.086 -3.014 -7.774 1.00 93.44 87 PHE A C 1
ATOM 695 O O . PHE A 1 87 ? -3.994 -2.457 -8.395 1.00 93.44 87 PHE A O 1
ATOM 702 N N . PRO A 1 88 ? -2.138 -3.716 -8.418 1.00 91.38 88 PRO A N 1
ATOM 703 C CA . PRO A 1 88 ? -2.137 -3.865 -9.860 1.00 91.38 88 PRO A CA 1
ATOM 704 C C . PRO A 1 88 ? -3.091 -4.978 -10.293 1.00 91.38 88 PRO A C 1
ATOM 706 O O . PRO A 1 88 ? -3.017 -6.108 -9.806 1.00 91.38 88 PRO A O 1
ATOM 709 N N . LEU A 1 89 ? -3.904 -4.683 -11.300 1.00 93.31 89 LEU A N 1
ATOM 710 C CA . LEU A 1 89 ? -4.571 -5.704 -12.100 1.00 93.31 89 LEU A CA 1
ATOM 711 C C . LEU A 1 89 ? -3.581 -6.267 -13.125 1.00 93.31 89 LEU A C 1
ATOM 713 O O . LEU A 1 89 ? -2.707 -5.548 -13.620 1.00 93.31 89 LEU A O 1
ATOM 717 N N . ARG A 1 90 ? -3.657 -7.569 -13.421 1.00 91.25 90 ARG A N 1
ATOM 718 C CA . ARG A 1 90 ? -2.725 -8.202 -14.369 1.00 91.25 90 ARG A CA 1
ATOM 719 C C . ARG A 1 90 ? -3.103 -7.863 -15.798 1.00 91.25 90 ARG A C 1
ATOM 721 O O . ARG A 1 90 ? -2.208 -7.719 -16.632 1.00 91.25 90 ARG A O 1
ATOM 728 N N . ARG A 1 91 ? -4.401 -7.769 -16.073 1.00 94.88 91 ARG A N 1
ATOM 729 C CA . ARG A 1 91 ? -4.955 -7.402 -17.375 1.00 94.88 91 ARG A CA 1
ATOM 730 C C . ARG A 1 91 ? -6.248 -6.600 -17.195 1.00 94.88 91 ARG A C 1
ATOM 732 O O . ARG A 1 91 ? -6.845 -6.682 -16.123 1.00 94.88 91 ARG A O 1
ATOM 739 N N . PRO A 1 92 ? -6.695 -5.843 -18.210 1.00 95.06 92 PRO A N 1
ATOM 740 C CA . PRO A 1 92 ? -7.945 -5.089 -18.128 1.00 95.06 92 PRO A CA 1
ATOM 741 C C . PRO A 1 92 ? -9.164 -5.952 -17.784 1.00 95.06 92 PRO A C 1
ATOM 743 O O . PRO A 1 92 ? -10.074 -5.467 -17.124 1.00 95.06 92 PRO A O 1
ATOM 746 N N . GLU A 1 93 ? -9.165 -7.231 -18.172 1.00 96.56 93 GLU A N 1
ATOM 747 C CA . GLU A 1 93 ? -10.284 -8.148 -17.921 1.00 96.56 93 GLU A CA 1
ATOM 748 C C . GLU A 1 93 ? -10.424 -8.545 -16.444 1.00 96.56 93 GLU A C 1
ATOM 750 O O . GLU A 1 93 ? -11.492 -8.996 -16.048 1.00 96.56 93 GLU A O 1
ATOM 755 N N . ASP A 1 94 ? -9.387 -8.344 -15.617 1.00 95.69 94 ASP A N 1
ATOM 756 C CA . ASP A 1 94 ? -9.504 -8.518 -14.162 1.00 95.69 94 ASP A CA 1
ATOM 757 C C . ASP A 1 94 ? -10.409 -7.428 -13.534 1.00 95.69 94 ASP A C 1
ATOM 759 O O . ASP A 1 94 ? -10.798 -7.543 -12.374 1.00 95.69 94 ASP A O 1
ATOM 763 N N . PHE A 1 95 ? -10.738 -6.356 -14.272 1.00 96.19 95 PHE A N 1
ATOM 764 C CA . PHE A 1 95 ? -11.755 -5.372 -13.889 1.00 96.19 95 PHE A CA 1
ATOM 765 C C . PHE A 1 95 ? -13.149 -5.826 -14.342 1.00 96.19 95 PHE A C 1
ATOM 767 O O . PHE A 1 95 ? -13.786 -5.220 -15.212 1.00 96.19 95 PHE A O 1
ATOM 774 N N . ASP A 1 96 ? -13.596 -6.933 -13.760 1.00 96.31 96 ASP A N 1
ATOM 775 C CA . ASP A 1 96 ? -14.881 -7.554 -14.055 1.00 96.31 96 ASP A CA 1
ATOM 776 C C . ASP A 1 96 ? -16.064 -6.859 -13.350 1.00 96.31 96 ASP A C 1
ATOM 778 O O . ASP A 1 96 ? -15.920 -5.865 -12.627 1.00 96.31 96 ASP A O 1
ATOM 782 N N . ASP A 1 97 ? -17.274 -7.360 -13.605 1.00 97.94 97 ASP A N 1
ATOM 783 C CA . ASP A 1 97 ? -18.503 -6.798 -13.038 1.00 97.94 97 ASP A CA 1
ATOM 784 C C . ASP A 1 97 ? -18.584 -6.979 -11.515 1.00 97.94 97 ASP A C 1
ATOM 786 O O . ASP A 1 97 ? -19.168 -6.136 -10.833 1.00 97.94 97 ASP A O 1
ATOM 790 N N . ALA A 1 98 ? -17.965 -8.032 -10.969 1.00 97.00 98 ALA A N 1
ATOM 791 C CA . ALA A 1 98 ? -17.940 -8.280 -9.532 1.00 97.00 98 ALA A CA 1
ATOM 792 C C . ALA A 1 98 ? -17.057 -7.251 -8.815 1.00 97.00 98 ALA A C 1
ATOM 794 O O . ALA A 1 98 ? -17.517 -6.585 -7.887 1.00 97.00 98 ALA A O 1
ATOM 795 N N . LEU A 1 99 ? -15.824 -7.051 -9.294 1.00 95.06 99 LEU A N 1
ATOM 796 C CA . LEU A 1 99 ? -14.917 -6.045 -8.750 1.00 95.06 99 LEU A CA 1
ATOM 797 C C . LEU A 1 99 ? -15.503 -4.638 -8.889 1.00 95.06 99 LEU A C 1
ATOM 799 O O . LEU A 1 99 ? -15.413 -3.837 -7.958 1.00 95.06 99 LEU A O 1
ATOM 803 N N . ARG A 1 100 ? -16.139 -4.337 -10.027 1.00 95.88 100 ARG A N 1
ATOM 804 C CA . ARG A 1 100 ? -16.842 -3.063 -10.212 1.00 95.88 100 ARG A CA 1
ATOM 805 C C . ARG A 1 100 ? -17.949 -2.883 -9.173 1.00 95.88 100 ARG A C 1
ATOM 807 O O . ARG A 1 100 ? -18.027 -1.810 -8.583 1.00 95.88 100 ARG A O 1
ATOM 814 N N . GLY A 1 101 ? -18.752 -3.919 -8.929 1.00 97.62 101 GLY A N 1
ATOM 815 C CA . GLY A 1 101 ? -19.802 -3.914 -7.910 1.00 97.62 101 GLY A CA 1
ATOM 816 C C . GLY A 1 101 ? -19.262 -3.594 -6.517 1.00 97.62 101 GLY A C 1
ATOM 817 O O . GLY A 1 101 ? -19.736 -2.652 -5.889 1.00 97.62 101 GLY A O 1
ATOM 818 N N . TRP A 1 102 ? -18.212 -4.295 -6.079 1.00 95.25 102 TRP A N 1
ATOM 819 C CA . TRP A 1 102 ? -17.592 -4.067 -4.767 1.00 95.25 102 TRP A CA 1
ATOM 820 C C . TRP A 1 102 ? -17.042 -2.649 -4.605 1.00 95.25 102 TRP A C 1
ATOM 822 O O . TRP A 1 102 ? -17.211 -2.035 -3.555 1.00 95.25 102 TRP A O 1
ATOM 832 N N . LEU A 1 103 ? -16.390 -2.108 -5.639 1.00 92.81 103 LEU A N 1
ATOM 833 C CA . LEU A 1 103 ? -15.857 -0.744 -5.595 1.00 92.81 103 LEU A CA 1
ATOM 834 C C . LEU A 1 103 ? -16.970 0.308 -5.573 1.00 92.81 103 LEU A C 1
ATOM 836 O O . LEU A 1 103 ? -16.828 1.325 -4.896 1.00 92.81 103 LEU A O 1
ATOM 840 N N . SER A 1 104 ? -18.067 0.079 -6.300 1.00 95.25 104 SER A N 1
ATOM 841 C CA . SER A 1 104 ? -19.236 0.960 -6.264 1.00 95.25 104 SER A CA 1
ATOM 842 C C . SER A 1 104 ? -19.917 0.947 -4.898 1.00 95.25 104 SER A C 1
ATOM 844 O O . SER A 1 104 ? -20.208 2.017 -4.374 1.00 95.25 104 SER A O 1
ATOM 846 N N . GLU A 1 105 ? -20.119 -0.229 -4.304 1.00 95.94 105 GLU A N 1
ATOM 847 C CA . GLU A 1 105 ? -20.680 -0.376 -2.955 1.00 95.94 105 GLU A CA 1
ATOM 848 C C . GLU A 1 105 ? -19.807 0.335 -1.916 1.00 95.94 105 GLU A C 1
ATOM 850 O O . GLU A 1 105 ? -20.277 1.238 -1.230 1.00 95.94 105 GLU A O 1
ATOM 855 N N . ALA A 1 106 ? -18.503 0.043 -1.896 1.00 90.06 106 ALA A N 1
ATOM 856 C CA . ALA A 1 106 ? -17.566 0.676 -0.971 1.00 90.06 106 ALA A CA 1
ATOM 857 C C . ALA A 1 106 ? -17.510 2.208 -1.119 1.00 90.06 106 ALA A C 1
ATOM 859 O O . ALA A 1 106 ? -17.329 2.918 -0.131 1.00 90.06 106 ALA A O 1
ATOM 860 N N . TYR A 1 107 ? -17.651 2.731 -2.343 1.00 89.31 107 TYR A N 1
ATOM 861 C CA . TYR A 1 107 ? -17.703 4.174 -2.578 1.00 89.31 107 TYR A CA 1
ATOM 862 C C . TYR A 1 107 ? -18.981 4.804 -2.015 1.00 89.31 107 TYR A C 1
ATOM 864 O O . TYR A 1 107 ? -18.913 5.871 -1.410 1.00 89.31 107 TYR A O 1
ATOM 872 N N . LEU A 1 108 ? -20.130 4.153 -2.206 1.00 93.25 108 LEU A N 1
ATOM 873 C CA . LEU A 1 108 ? -21.422 4.638 -1.714 1.00 93.25 108 LEU A CA 1
ATOM 874 C C . LEU A 1 108 ? -21.534 4.554 -0.186 1.00 93.25 108 LEU A C 1
ATOM 876 O O . LEU A 1 108 ? -22.151 5.428 0.418 1.00 93.25 108 LEU A O 1
ATOM 880 N N . ASP A 1 109 ? -20.898 3.555 0.425 1.00 91.38 109 ASP A N 1
ATOM 881 C CA . ASP A 1 109 ? -20.855 3.371 1.880 1.00 91.38 109 ASP A CA 1
ATOM 882 C C . ASP A 1 109 ? -19.804 4.252 2.574 1.00 91.38 109 ASP A C 1
ATOM 884 O O . ASP A 1 109 ? -19.790 4.359 3.804 1.00 91.38 109 ASP A O 1
ATOM 888 N N . SER A 1 110 ? -18.907 4.893 1.815 1.00 80.94 110 SER A N 1
ATOM 889 C CA . SER A 1 110 ? -17.895 5.772 2.393 1.00 80.94 110 SER A CA 1
ATOM 890 C C . SER A 1 110 ? -18.562 7.002 3.018 1.00 80.94 110 SER A C 1
ATOM 892 O O . SER A 1 110 ? -19.231 7.757 2.308 1.00 80.94 110 SER A O 1
ATOM 894 N N . PRO A 1 111 ? -18.337 7.286 4.314 1.00 77.19 111 PRO A N 1
ATOM 895 C CA . PRO A 1 111 ? -18.757 8.555 4.891 1.00 77.19 111 PRO A CA 1
ATOM 896 C C . PRO A 1 111 ? -18.016 9.697 4.176 1.00 77.19 111 PRO A C 1
ATOM 898 O O . PRO A 1 111 ? -16.800 9.619 3.976 1.00 77.19 111 PRO A O 1
ATOM 901 N N . GLY A 1 112 ? -18.773 10.703 3.726 1.00 66.56 112 GLY A N 1
ATOM 902 C CA . GLY A 1 112 ? -18.260 11.886 3.020 1.00 66.56 112 GLY A CA 1
ATOM 903 C C . GLY A 1 112 ? -17.490 12.862 3.902 1.00 66.56 112 GLY A C 1
ATOM 904 O O . GLY A 1 112 ? -17.678 12.832 5.139 1.00 66.56 112 GLY A O 1
#

Mean predicted aligned error: 5.36 Å

Sequence (112 aa):
MPAWVCPNCRRQFGRVNQSHECAPAMTVEEYFSTGPAHERPIFKTVLSHLETIGPVHVEPVSVGIFLKRVRTFAELRPKDRWVALSFPLRRPEDFDDALRGWLSEAYLDSPG

Radius of gyration: 16.3 Å; Cα contacts (8 Å, |Δi|>4): 121; chains: 1; bounding box: 45×30×37 Å

Secondary structure (DSSP, 8-state):
-PPEEPTTT--EESSTT-----SPPPPHHHHHTTS-TTHHHHHHHHHHHHHHHS--EEEEETTEEEEESSSEEEEEEE-SS-EEEE---SSGGGS-HHHHHHHHHHHHHS--

pLDDT: mean 91.57, std 6.18, range [60.09, 97.94]

Foldseek 3Di:
DAWDADPQQRDTHPDDPPDDASDFFDDPVVLVVPADPVQVVVVVVVVVVVVVVHDWDWGHDPQFIFTDDPHGAWTWGDDPPDTDIDGDDPDPPVCDPVVVVVVVVCVVPDDD

Solvent-accessible surface area (backbone atoms only — not comparable to full-atom values): 7021 Å² tota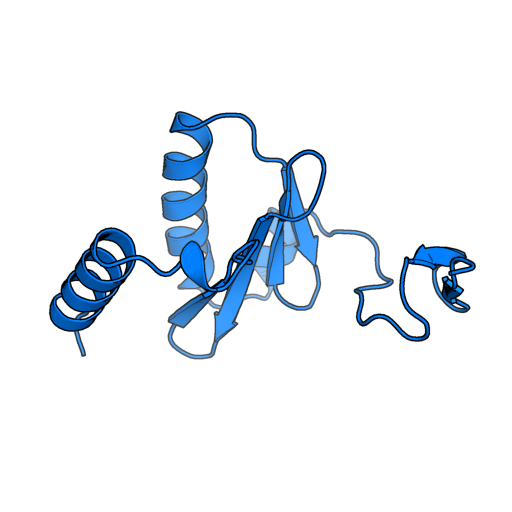l; per-residue (Å²): 127,82,65,32,62,41,90,85,63,66,49,76,35,83,45,79,86,60,89,74,83,67,69,76,66,48,53,71,68,64,52,59,71,79,47,66,82,72,48,60,62,52,51,50,55,53,48,60,55,46,52,77,80,38,88,71,47,80,42,30,45,101,80,30,36,39,34,23,68,101,50,77,58,35,36,42,27,80,51,100,89,50,69,49,77,47,63,81,70,92,48,79,76,70,70,36,72,66,57,51,48,54,55,51,50,55,57,71,70,46,85,130